Protein AF-A0A4Q3RRZ4-F1 (afdb_monomer_lite)

Radius of gyration: 26.41 Å; chains: 1; bounding box: 55×50×74 Å

Structure (mmCIF, N/CA/C/O backbone):
data_AF-A0A4Q3RRZ4-F1
#
_entry.id   AF-A0A4Q3RRZ4-F1
#
loop_
_atom_site.group_PDB
_atom_site.id
_atom_site.type_symbol
_atom_site.label_atom_id
_atom_site.label_alt_id
_atom_site.label_comp_id
_atom_site.label_asym_id
_atom_site.label_entity_id
_atom_site.label_seq_id
_atom_site.pdbx_PDB_ins_code
_atom_site.Cartn_x
_atom_site.Cartn_y
_atom_site.Cartn_z
_atom_site.occupancy
_atom_site.B_iso_or_equiv
_atom_site.auth_seq_id
_atom_site.auth_comp_id
_atom_site.auth_asym_id
_atom_site.auth_atom_id
_atom_site.pdbx_PDB_model_num
ATOM 1 N N . MET A 1 1 ? 31.836 36.162 -54.521 1.00 38.94 1 MET A N 1
ATOM 2 C CA . MET A 1 1 ? 32.075 36.647 -53.148 1.00 38.94 1 MET A CA 1
ATOM 3 C C . MET A 1 1 ? 30.939 36.085 -52.321 1.00 38.94 1 MET A C 1
ATOM 5 O O . MET A 1 1 ? 29.800 36.486 -52.515 1.00 38.94 1 MET A O 1
ATOM 9 N N . THR A 1 2 ? 31.240 34.997 -51.620 1.00 35.72 2 THR A N 1
ATOM 10 C CA . THR A 1 2 ? 30.301 34.085 -50.964 1.00 35.72 2 THR A CA 1
ATOM 11 C C . THR A 1 2 ? 29.814 34.671 -49.636 1.00 35.72 2 THR A C 1
ATOM 13 O O . THR A 1 2 ? 30.585 35.270 -48.891 1.00 35.72 2 THR A O 1
ATOM 16 N N . ASN A 1 3 ? 28.508 34.553 -49.386 1.00 42.16 3 ASN A N 1
ATOM 17 C CA . ASN A 1 3 ? 27.836 34.941 -48.144 1.00 42.16 3 ASN A CA 1
ATOM 18 C C . ASN A 1 3 ? 27.938 33.769 -47.150 1.00 42.16 3 ASN A C 1
ATOM 20 O O . ASN A 1 3 ? 27.103 32.871 -47.195 1.00 42.16 3 ASN A O 1
ATOM 24 N N . ASP A 1 4 ? 28.944 33.781 -46.270 1.00 47.94 4 ASP A N 1
ATOM 25 C CA . ASP A 1 4 ? 29.317 32.652 -45.392 1.00 47.94 4 ASP A CA 1
ATOM 26 C C . ASP A 1 4 ? 29.157 32.925 -43.879 1.00 47.94 4 ASP A C 1
ATOM 28 O O . ASP A 1 4 ? 29.961 32.460 -43.077 1.00 47.94 4 ASP A O 1
ATOM 32 N N . HIS A 1 5 ? 28.125 33.650 -43.423 1.00 45.75 5 HIS A N 1
ATOM 33 C CA . HIS A 1 5 ? 27.915 33.827 -41.967 1.00 45.75 5 HIS A CA 1
ATOM 34 C C . HIS A 1 5 ? 26.506 33.529 -41.437 1.00 45.75 5 HIS A C 1
ATOM 36 O O . HIS A 1 5 ? 26.253 33.724 -40.255 1.00 45.75 5 HIS A O 1
ATOM 42 N N . HIS A 1 6 ? 25.611 32.958 -42.249 1.00 42.09 6 HIS A N 1
ATOM 43 C CA . HIS A 1 6 ? 24.274 32.531 -41.799 1.00 42.09 6 HIS A CA 1
ATOM 44 C C . HIS A 1 6 ? 24.146 31.001 -41.627 1.00 42.09 6 HIS A C 1
ATOM 46 O O . HIS A 1 6 ? 23.049 30.451 -41.702 1.00 42.09 6 HIS A O 1
ATOM 52 N N . GLN A 1 7 ? 25.272 30.295 -41.438 1.00 43.31 7 GLN A N 1
ATOM 53 C CA . GLN A 1 7 ? 25.324 28.827 -41.318 1.00 43.31 7 GLN A CA 1
ATOM 54 C C . GLN A 1 7 ? 25.692 28.307 -39.918 1.00 43.31 7 GLN A C 1
ATOM 56 O O . GLN A 1 7 ? 25.683 27.094 -39.718 1.00 43.31 7 GLN A O 1
ATOM 61 N N . GLN A 1 8 ? 25.972 29.171 -38.935 1.00 46.22 8 GLN A N 1
ATOM 62 C CA . GLN A 1 8 ? 26.296 28.704 -37.576 1.00 46.22 8 GLN A CA 1
ATOM 63 C C . GLN A 1 8 ? 25.065 28.377 -36.707 1.00 46.22 8 GLN A C 1
ATOM 65 O O . GLN A 1 8 ? 25.205 27.623 -35.751 1.00 46.22 8 GLN A O 1
ATOM 70 N N . ASP A 1 9 ? 23.857 28.810 -37.087 1.00 47.91 9 ASP A N 1
ATOM 71 C CA . ASP A 1 9 ? 22.611 28.533 -36.342 1.00 47.91 9 ASP A CA 1
ATOM 72 C C . ASP A 1 9 ? 21.774 27.367 -36.903 1.00 47.91 9 ASP A C 1
ATOM 74 O O . ASP A 1 9 ? 20.664 27.107 -36.447 1.00 47.91 9 ASP A O 1
ATOM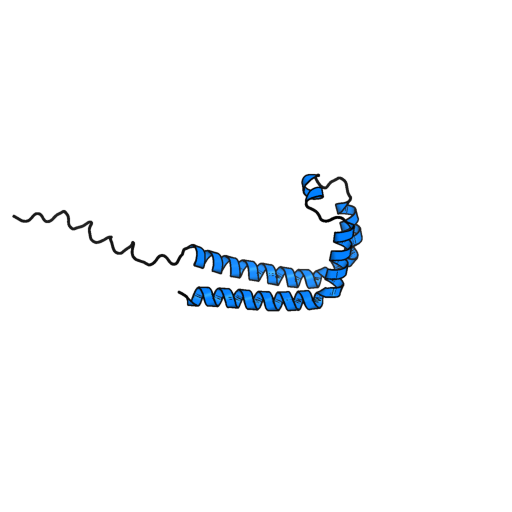 78 N N . ALA A 1 10 ? 22.285 26.629 -37.893 1.00 50.81 10 ALA A N 1
ATOM 79 C CA . ALA A 1 10 ? 21.573 25.488 -38.482 1.00 50.81 10 ALA A CA 1
ATOM 80 C C . ALA A 1 10 ? 21.971 24.126 -37.876 1.00 50.81 10 ALA A C 1
ATOM 82 O O . ALA A 1 10 ? 21.356 23.111 -38.200 1.00 50.81 10 ALA A O 1
ATOM 83 N N . LEU A 1 11 ? 22.982 24.082 -36.995 1.00 51.22 11 LEU A N 1
ATOM 84 C CA . LEU A 1 11 ? 23.466 22.840 -36.371 1.00 51.22 11 LEU A CA 1
ATOM 85 C C . LEU A 1 11 ? 22.895 22.550 -34.973 1.00 51.22 11 LEU A C 1
ATOM 87 O O . LEU A 1 11 ? 23.266 21.544 -34.378 1.00 51.22 11 LEU A O 1
ATOM 91 N N . ASN A 1 12 ? 21.958 23.360 -34.470 1.00 48.62 12 ASN A N 1
ATOM 92 C CA . ASN A 1 12 ? 21.204 23.058 -33.246 1.00 48.62 12 ASN A CA 1
ATOM 93 C C . ASN A 1 12 ? 19.750 22.637 -33.553 1.00 48.62 12 ASN A C 1
ATOM 95 O O . ASN A 1 12 ? 18.794 23.030 -32.894 1.00 48.62 12 ASN A O 1
ATOM 99 N N . ALA A 1 13 ? 19.572 21.851 -34.618 1.00 50.41 13 ALA A N 1
ATOM 100 C CA . ALA A 1 13 ? 18.306 21.189 -34.950 1.00 50.41 13 ALA A CA 1
ATOM 101 C C . ALA A 1 13 ? 18.309 19.694 -34.569 1.00 50.41 13 ALA A C 1
ATOM 103 O O . ALA A 1 13 ? 17.369 18.965 -34.883 1.00 50.41 13 ALA A O 1
ATOM 104 N N . SER A 1 14 ? 19.361 19.224 -33.894 1.00 49.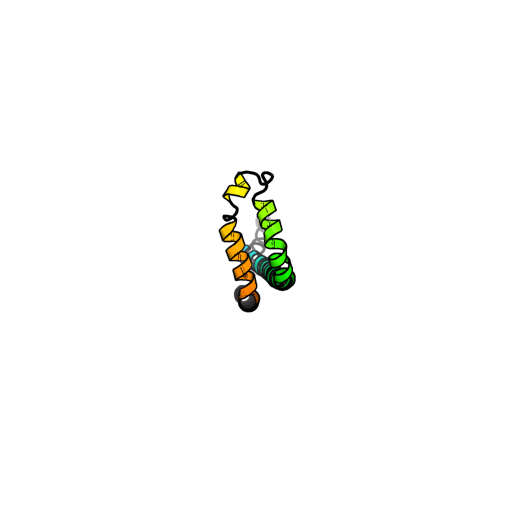12 14 SER A N 1
ATOM 105 C CA . SER A 1 14 ? 19.512 17.842 -33.424 1.00 49.12 14 SER A CA 1
ATOM 106 C C . SER A 1 14 ? 19.232 17.662 -31.926 1.00 49.12 14 SER A C 1
ATOM 108 O O . SER A 1 14 ? 18.929 16.541 -31.525 1.00 49.12 14 SER A O 1
ATOM 110 N N . ASP A 1 15 ? 19.210 18.726 -31.111 1.00 49.31 15 ASP A N 1
ATOM 111 C CA . ASP A 1 15 ? 18.825 18.624 -29.688 1.00 49.31 15 ASP A CA 1
ATOM 112 C C . ASP A 1 15 ? 17.302 18.528 -29.473 1.00 49.31 15 ASP A C 1
ATOM 114 O O . ASP A 1 15 ? 16.843 18.029 -28.445 1.00 49.31 15 ASP A O 1
ATOM 118 N N . PHE A 1 16 ? 16.496 18.903 -30.473 1.00 52.47 16 PHE A N 1
ATOM 119 C CA . PHE A 1 16 ? 15.037 18.716 -30.458 1.00 52.47 16 PHE A CA 1
ATOM 120 C C . PHE A 1 16 ? 14.585 17.328 -30.940 1.00 52.47 16 PHE A C 1
ATOM 122 O O . PHE A 1 16 ? 13.396 17.021 -30.891 1.00 52.47 16 PHE A O 1
ATOM 129 N N . ASN A 1 17 ? 15.516 16.479 -31.389 1.00 47.28 17 ASN A N 1
ATOM 130 C CA . ASN A 1 17 ? 15.232 15.138 -31.909 1.00 47.28 17 ASN A CA 1
ATOM 131 C C . ASN A 1 17 ? 15.863 14.034 -31.050 1.00 47.28 17 ASN A C 1
ATOM 133 O O . ASN A 1 17 ? 16.263 12.978 -31.532 1.00 47.28 17 ASN A O 1
ATOM 137 N N . LYS A 1 18 ? 15.931 14.251 -29.736 1.00 50.09 18 LYS A N 1
ATOM 138 C CA . LYS A 1 18 ? 15.816 13.115 -28.828 1.00 50.09 18 LYS A CA 1
ATOM 139 C C . LYS A 1 18 ? 14.318 12.856 -28.720 1.00 50.09 18 LYS A C 1
ATOM 141 O O . LYS A 1 18 ? 13.629 13.783 -28.295 1.00 50.09 18 LYS A O 1
ATOM 146 N N . PRO A 1 19 ? 13.779 11.679 -29.091 1.00 53.12 19 PRO A N 1
ATOM 147 C CA . PRO A 1 19 ? 12.391 11.376 -28.787 1.00 53.12 19 PRO A CA 1
ATOM 148 C C . PRO A 1 19 ? 12.254 11.536 -27.276 1.00 53.12 19 PRO A C 1
ATOM 150 O O . PRO A 1 19 ? 12.794 10.744 -26.497 1.00 53.12 19 PRO A O 1
ATOM 153 N N . ALA A 1 20 ? 11.643 12.646 -26.860 1.00 55.34 20 ALA A N 1
ATOM 154 C CA . ALA A 1 20 ? 11.288 12.874 -25.485 1.00 55.34 20 ALA A CA 1
ATOM 155 C C . ALA A 1 20 ? 10.298 11.758 -25.200 1.00 55.34 20 ALA A C 1
ATOM 157 O O . ALA A 1 20 ? 9.146 11.816 -25.629 1.00 55.34 20 ALA A O 1
ATOM 158 N N . LEU A 1 21 ? 10.804 10.683 -24.586 1.00 54.22 21 LEU A N 1
ATOM 159 C CA . LEU A 1 21 ? 9.996 9.616 -24.021 1.00 54.22 21 LEU A CA 1
ATOM 160 C C . LEU A 1 21 ? 8.767 10.293 -23.429 1.00 54.22 21 LEU A C 1
ATOM 162 O O . LEU A 1 21 ? 8.982 11.241 -22.666 1.00 54.22 21 LEU A O 1
ATOM 166 N N . PRO A 1 22 ? 7.536 9.887 -23.789 1.00 62.78 22 PRO A N 1
ATOM 167 C CA . PRO A 1 22 ? 6.335 10.578 -23.348 1.00 62.78 22 PRO A CA 1
ATOM 168 C C . PRO A 1 22 ? 6.471 10.827 -21.849 1.00 62.78 22 PRO A C 1
ATOM 170 O O . PRO A 1 22 ? 6.532 9.873 -21.075 1.00 62.78 22 PRO A O 1
ATOM 173 N N . THR A 1 23 ? 6.647 12.091 -21.443 1.00 63.78 23 THR A N 1
ATOM 174 C CA . THR A 1 23 ? 7.084 12.456 -20.082 1.00 63.78 23 THR A CA 1
ATOM 175 C C . THR A 1 23 ? 6.163 11.832 -19.029 1.00 63.78 23 THR A C 1
ATOM 177 O O . THR A 1 23 ? 6.611 11.420 -17.959 1.00 63.78 23 THR A O 1
ATOM 180 N N . GLY A 1 24 ? 4.889 11.634 -19.388 1.00 66.56 24 GLY A N 1
ATOM 181 C CA . GLY A 1 24 ? 3.899 10.916 -18.591 1.00 66.56 24 GLY A CA 1
ATOM 182 C C . GLY A 1 24 ? 4.208 9.436 -18.333 1.00 66.56 24 GLY A C 1
ATOM 183 O O . GLY A 1 24 ? 3.898 8.956 -17.253 1.00 66.56 24 GLY A O 1
ATOM 184 N N . LEU A 1 25 ? 4.856 8.707 -19.243 1.00 70.25 25 LEU A N 1
ATOM 185 C CA . LEU A 1 25 ? 5.137 7.274 -19.075 1.00 70.25 25 LEU A CA 1
ATOM 186 C C . LEU A 1 25 ? 6.225 7.022 -18.015 1.00 70.25 25 LEU A C 1
ATOM 188 O O . LEU A 1 25 ? 6.114 6.089 -17.218 1.00 70.25 25 LEU A O 1
ATOM 192 N N . ASN A 1 26 ? 7.243 7.890 -17.939 1.00 73.31 26 ASN A N 1
ATOM 193 C CA . ASN A 1 26 ? 8.244 7.845 -16.863 1.00 73.31 26 ASN A CA 1
ATOM 194 C C . ASN A 1 26 ? 7.624 8.228 -15.511 1.00 73.31 26 ASN A C 1
ATOM 196 O O . ASN A 1 26 ? 7.863 7.546 -14.515 1.00 73.31 26 ASN A O 1
ATOM 200 N N . VAL A 1 27 ? 6.795 9.274 -15.479 1.00 83.19 27 VAL A N 1
ATOM 201 C CA . VAL A 1 27 ? 6.106 9.719 -14.257 1.00 83.19 27 VAL A CA 1
ATOM 202 C C . VAL A 1 27 ? 5.137 8.647 -13.753 1.00 83.19 27 VAL A C 1
ATOM 204 O O . VAL A 1 27 ? 5.172 8.303 -12.574 1.00 83.19 27 VAL A O 1
ATOM 207 N N . LEU A 1 28 ? 4.345 8.040 -14.642 1.00 80.81 28 LEU A N 1
ATOM 208 C CA . LEU A 1 28 ? 3.407 6.969 -14.305 1.00 80.81 28 LEU A CA 1
ATOM 209 C C . LEU A 1 28 ? 4.128 5.725 -13.778 1.00 80.81 28 LEU A C 1
ATOM 211 O O . LEU A 1 28 ? 3.667 5.109 -12.820 1.00 80.81 28 LEU A O 1
ATOM 215 N N . THR A 1 29 ? 5.287 5.385 -14.346 1.00 80.50 29 THR A N 1
ATOM 216 C CA . THR A 1 29 ? 6.105 4.264 -13.858 1.00 80.50 29 THR A CA 1
ATOM 217 C C . THR A 1 29 ? 6.614 4.535 -12.440 1.00 80.50 29 THR A C 1
ATOM 219 O O . THR A 1 29 ? 6.503 3.669 -11.575 1.00 80.50 29 THR A O 1
ATOM 222 N N . ILE A 1 30 ? 7.122 5.742 -12.169 1.00 84.25 30 ILE A N 1
ATOM 223 C CA . ILE A 1 30 ? 7.598 6.137 -10.832 1.00 84.25 30 ILE A CA 1
ATOM 224 C C . ILE A 1 30 ? 6.441 6.137 -9.822 1.00 84.25 30 ILE A C 1
ATOM 226 O O . ILE A 1 30 ? 6.565 5.544 -8.752 1.00 84.25 30 ILE A O 1
ATOM 230 N N . LEU A 1 31 ? 5.296 6.724 -10.179 1.00 87.19 31 LEU A N 1
ATOM 231 C CA . LEU A 1 31 ? 4.076 6.700 -9.363 1.00 87.19 31 LEU A CA 1
ATOM 232 C C . LEU A 1 31 ? 3.594 5.273 -9.100 1.00 87.19 31 LEU A C 1
ATOM 234 O O . LEU A 1 31 ? 3.154 4.981 -7.994 1.00 87.19 31 LEU A O 1
ATOM 238 N N . THR A 1 32 ? 3.726 4.368 -10.072 1.00 86.25 32 THR A N 1
ATOM 239 C CA . THR A 1 32 ? 3.361 2.956 -9.898 1.00 86.25 32 THR A CA 1
ATOM 240 C C . THR A 1 32 ? 4.285 2.263 -8.901 1.00 86.25 32 THR A C 1
ATOM 242 O O . THR A 1 32 ? 3.803 1.514 -8.055 1.00 86.25 32 THR A O 1
ATOM 245 N N . PHE A 1 33 ? 5.594 2.533 -8.933 1.00 84.50 33 PHE A N 1
ATOM 246 C CA . PHE A 1 33 ? 6.528 2.004 -7.932 1.00 84.50 33 PHE A CA 1
ATOM 247 C C . PHE A 1 33 ? 6.228 2.533 -6.527 1.00 84.50 33 PHE A C 1
ATOM 249 O O . PHE A 1 33 ? 6.167 1.748 -5.582 1.00 84.50 33 PHE A O 1
ATOM 256 N N . ILE A 1 34 ? 5.996 3.842 -6.388 1.00 89.94 34 ILE A N 1
ATOM 257 C CA . ILE A 1 34 ? 5.665 4.462 -5.097 1.00 89.94 34 ILE A CA 1
ATOM 258 C C . ILE A 1 34 ? 4.320 3.933 -4.583 1.00 89.94 34 ILE A C 1
ATOM 260 O O . ILE A 1 34 ? 4.229 3.504 -3.436 1.00 89.94 34 ILE A O 1
ATOM 264 N N . GLY A 1 35 ? 3.298 3.892 -5.440 1.00 86.94 35 GLY A N 1
ATOM 265 C CA . GLY A 1 35 ? 1.975 3.364 -5.115 1.00 86.94 35 GLY A CA 1
ATOM 266 C C . GLY A 1 35 ? 2.019 1.893 -4.708 1.00 86.94 35 GLY A C 1
ATOM 267 O O . GLY A 1 35 ? 1.423 1.526 -3.702 1.00 86.94 35 GLY A O 1
ATOM 268 N N . SER A 1 36 ? 2.803 1.068 -5.410 1.00 87.38 36 SER A N 1
ATOM 269 C CA . SER A 1 36 ? 3.019 -0.340 -5.044 1.00 87.38 36 SER A CA 1
ATOM 270 C C . SER A 1 36 ? 3.726 -0.477 -3.691 1.00 87.38 36 SER A C 1
ATOM 272 O O . SER A 1 36 ? 3.368 -1.346 -2.902 1.00 87.38 36 SER A O 1
ATOM 274 N N . GLY A 1 37 ? 4.691 0.397 -3.386 1.00 87.06 37 GLY A N 1
ATOM 275 C CA . GLY A 1 37 ? 5.364 0.431 -2.084 1.00 87.06 37 GLY A CA 1
ATOM 276 C C . GLY A 1 37 ? 4.427 0.824 -0.939 1.00 87.06 37 GLY A C 1
ATOM 277 O O . GLY A 1 37 ? 4.403 0.157 0.095 1.00 87.06 37 GLY A O 1
ATOM 278 N N . ILE A 1 38 ? 3.607 1.861 -1.139 1.00 90.00 38 ILE A N 1
ATOM 279 C CA . ILE A 1 38 ? 2.589 2.288 -0.167 1.00 90.00 38 ILE A CA 1
ATOM 280 C C . ILE A 1 38 ? 1.536 1.196 0.019 1.00 90.00 38 ILE A C 1
ATOM 282 O O . ILE A 1 38 ? 1.166 0.905 1.150 1.00 90.00 38 ILE A O 1
ATOM 286 N N . GLN A 1 39 ? 1.079 0.561 -1.060 1.00 86.62 39 GLN A N 1
ATOM 287 C CA . GLN A 1 39 ? 0.103 -0.521 -0.998 1.00 86.62 39 GLN A CA 1
ATOM 288 C C . GLN A 1 39 ? 0.648 -1.726 -0.230 1.00 86.62 39 GLN A C 1
ATOM 290 O O . GLN A 1 39 ? -0.036 -2.247 0.648 1.00 86.62 39 GLN A O 1
ATOM 295 N N . LEU A 1 40 ? 1.889 -2.137 -0.501 1.00 86.00 40 LEU A N 1
ATOM 296 C CA . LEU A 1 40 ? 2.538 -3.231 0.220 1.00 86.00 40 LEU A CA 1
ATOM 297 C C . LEU A 1 40 ? 2.643 -2.918 1.720 1.00 86.00 40 LEU A C 1
ATOM 299 O O . LEU A 1 40 ? 2.288 -3.753 2.552 1.00 86.00 40 LEU A O 1
ATOM 303 N N . LEU A 1 41 ? 3.075 -1.700 2.067 1.00 87.19 41 LEU A N 1
ATOM 304 C CA . LEU A 1 41 ? 3.121 -1.247 3.457 1.00 87.19 41 LEU A CA 1
ATOM 305 C C . LEU A 1 41 ? 1.723 -1.206 4.078 1.00 87.19 41 LEU A C 1
ATOM 307 O O . LEU A 1 41 ? 1.545 -1.701 5.184 1.00 87.19 41 LEU A O 1
ATOM 311 N N . GLY A 1 42 ? 0.724 -0.675 3.377 1.00 84.12 42 GLY A N 1
ATOM 312 C CA . GLY A 1 42 ? -0.655 -0.586 3.855 1.00 84.12 42 GLY A CA 1
ATOM 313 C C . GLY A 1 42 ? -1.273 -1.955 4.131 1.00 84.12 42 GLY A C 1
ATOM 314 O O . GLY A 1 42 ? -1.917 -2.142 5.158 1.00 84.12 42 GLY A O 1
ATOM 315 N N . VAL A 1 43 ? -1.017 -2.938 3.270 1.00 83.25 43 VAL A N 1
ATOM 316 C CA . VAL A 1 43 ? -1.468 -4.325 3.447 1.00 83.25 43 VAL A CA 1
ATOM 317 C C . VAL A 1 43 ? -0.754 -4.988 4.635 1.00 83.25 43 VAL A C 1
ATOM 319 O O . VAL A 1 43 ? -1.396 -5.660 5.443 1.00 83.25 43 VAL A O 1
ATOM 322 N N . LEU A 1 44 ? 0.551 -4.747 4.803 1.00 83.06 44 LEU A N 1
ATOM 323 C CA . LEU A 1 44 ? 1.342 -5.295 5.908 1.00 83.06 44 LEU A CA 1
ATOM 324 C C . LEU A 1 44 ? 0.961 -4.676 7.264 1.00 83.06 44 LEU A C 1
ATOM 326 O O . LEU A 1 44 ? 0.688 -5.397 8.225 1.00 83.06 44 LEU A O 1
ATOM 330 N N . PHE A 1 45 ? 0.882 -3.345 7.336 1.00 81.81 45 PHE A N 1
ATOM 331 C CA . PHE A 1 45 ? 0.413 -2.624 8.519 1.00 81.81 45 PHE A CA 1
ATOM 332 C C . PHE A 1 45 ? -1.046 -2.946 8.824 1.00 81.81 45 PHE A C 1
ATOM 334 O O . PHE A 1 45 ? -1.386 -3.129 9.989 1.00 81.81 45 PHE A O 1
ATOM 341 N N . GLY A 1 46 ? -1.894 -3.058 7.802 1.00 77.69 46 GLY A N 1
ATOM 342 C CA . GLY A 1 46 ? -3.291 -3.452 7.940 1.00 77.69 46 GLY A CA 1
ATOM 343 C C . GLY A 1 46 ? -3.429 -4.838 8.558 1.00 77.69 46 GLY A C 1
ATOM 344 O O . GLY A 1 46 ? -4.209 -5.009 9.484 1.00 77.69 4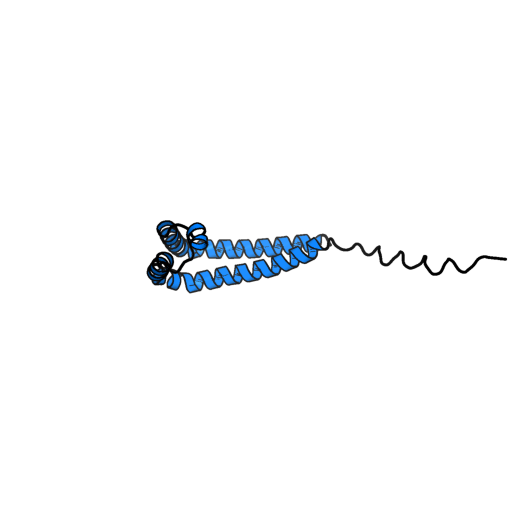6 GLY A O 1
ATOM 345 N N . PHE A 1 47 ? -2.619 -5.812 8.144 1.00 78.06 47 PHE A N 1
ATOM 346 C CA . PHE A 1 47 ? -2.653 -7.153 8.726 1.00 78.06 47 PHE A CA 1
ATOM 347 C C . PHE A 1 47 ? -2.168 -7.209 10.178 1.00 78.06 47 PHE A C 1
ATOM 349 O O . PHE A 1 47 ? -2.782 -7.891 11.002 1.00 78.06 47 PHE A O 1
ATOM 356 N N . LEU A 1 48 ? -1.100 -6.476 10.510 1.00 81.19 48 LEU A N 1
ATOM 357 C CA . LEU A 1 48 ? -0.573 -6.409 11.877 1.00 81.19 48 LEU A CA 1
ATOM 358 C C . LEU A 1 48 ? -1.510 -5.634 12.818 1.00 81.19 48 LEU A C 1
ATOM 360 O O . LEU A 1 48 ? -1.761 -6.076 13.938 1.00 81.19 48 LEU A O 1
ATOM 364 N N . ASN A 1 49 ? -2.078 -4.517 12.356 1.00 79.94 49 ASN A N 1
ATOM 365 C CA . ASN A 1 49 ? -2.995 -3.686 13.138 1.00 79.94 49 ASN A CA 1
ATOM 366 C C . ASN A 1 49 ? -4.456 -4.150 13.081 1.00 79.94 49 ASN A C 1
ATOM 368 O O . ASN A 1 49 ? -5.252 -3.644 13.863 1.00 79.94 49 ASN A O 1
ATOM 372 N N . ALA A 1 50 ? -4.833 -5.117 12.236 1.00 72.12 50 ALA A N 1
ATOM 373 C CA . ALA A 1 50 ? -6.223 -5.574 12.104 1.00 72.12 50 ALA A CA 1
ATOM 374 C C . ALA A 1 50 ? -6.837 -6.001 13.446 1.00 72.12 50 ALA A C 1
ATOM 376 O O . ALA A 1 50 ? -7.992 -5.693 13.721 1.00 72.12 50 ALA A O 1
ATOM 377 N N . ARG A 1 51 ? -6.059 -6.675 14.306 1.00 71.94 51 ARG A N 1
ATOM 378 C CA . ARG A 1 51 ? -6.512 -7.067 15.653 1.00 71.94 51 ARG A CA 1
ATOM 379 C C . ARG A 1 51 ? -6.761 -5.857 16.547 1.00 71.94 51 ARG A C 1
ATOM 381 O O . ARG A 1 51 ? -7.820 -5.755 17.153 1.00 71.94 51 ARG A O 1
ATOM 388 N N . LYS A 1 52 ? -5.802 -4.932 16.582 1.00 77.38 52 LYS A N 1
ATOM 389 C CA . LYS A 1 52 ? -5.895 -3.706 17.377 1.00 77.38 52 LYS A CA 1
ATOM 390 C C . LYS A 1 52 ? -7.047 -2.818 16.901 1.00 77.38 52 LYS A C 1
ATOM 392 O O . LYS A 1 52 ? -7.801 -2.306 17.712 1.00 77.38 52 LYS A O 1
ATOM 397 N N . SER A 1 53 ? -7.235 -2.705 15.588 1.00 68.56 53 SER A N 1
ATOM 398 C CA . SER A 1 53 ? -8.326 -1.942 14.980 1.00 68.56 53 SER A CA 1
ATOM 399 C C . SER A 1 53 ? -9.703 -2.550 15.252 1.00 68.56 53 SER A C 1
ATOM 401 O O . SER A 1 53 ? -10.680 -1.810 15.287 1.00 68.56 53 SER A O 1
ATOM 403 N N . TYR A 1 54 ? -9.793 -3.872 15.428 1.00 71.81 54 TYR A N 1
ATOM 404 C CA . TYR A 1 54 ? -11.033 -4.539 15.824 1.00 71.81 54 TYR A CA 1
ATOM 405 C C . TYR A 1 54 ? -11.360 -4.302 17.306 1.00 71.81 54 TYR A C 1
ATOM 407 O O . TYR A 1 54 ? -12.508 -4.037 17.634 1.00 71.81 54 TYR A O 1
ATOM 415 N N . GLU A 1 55 ? -10.364 -4.337 18.196 1.00 77.62 55 GLU A N 1
ATOM 416 C CA . GLU A 1 55 ? -10.548 -4.035 19.628 1.00 77.62 55 GLU A CA 1
ATOM 417 C C . GLU A 1 55 ? -10.815 -2.542 19.887 1.00 77.62 55 GLU A C 1
ATOM 419 O O . GLU A 1 55 ? -11.598 -2.186 20.763 1.00 77.62 55 GLU A O 1
ATOM 424 N N . GLU A 1 56 ? -10.214 -1.650 19.101 1.00 78.25 56 GLU A N 1
ATOM 425 C CA . GLU A 1 56 ? -10.423 -0.202 19.199 1.00 78.25 56 GLU A CA 1
ATOM 426 C C . GLU A 1 56 ? -11.632 0.288 18.378 1.00 78.25 56 GLU A C 1
ATOM 428 O O . GLU A 1 56 ? -11.882 1.496 18.334 1.00 78.25 56 GLU A O 1
ATOM 433 N N . LYS A 1 57 ? -12.412 -0.615 17.758 1.00 74.31 57 LYS A N 1
ATOM 434 C CA . LYS A 1 57 ? -13.552 -0.248 16.898 1.00 74.31 57 LYS A CA 1
ATOM 435 C C . LYS A 1 57 ? -14.595 0.586 17.645 1.00 74.31 57 LYS A C 1
ATOM 437 O O . LYS A 1 57 ? -15.061 1.588 17.113 1.00 74.31 57 LYS A O 1
ATOM 442 N N . ASP A 1 58 ? -14.887 0.234 18.898 1.00 74.81 58 ASP A N 1
ATOM 443 C CA . ASP A 1 58 ? -15.901 0.910 19.717 1.00 74.81 58 ASP A CA 1
ATOM 444 C C . ASP A 1 58 ? -15.437 2.318 20.108 1.00 74.81 58 ASP A C 1
ATOM 446 O O . ASP A 1 58 ? -16.213 3.274 20.128 1.00 74.81 58 ASP A O 1
ATOM 450 N N . LYS A 1 59 ? -14.129 2.474 20.341 1.00 77.19 59 LYS A N 1
ATOM 451 C CA . LYS A 1 59 ? -13.502 3.768 20.619 1.00 77.19 59 LYS A CA 1
ATOM 452 C C . LYS A 1 59 ? -13.463 4.651 19.370 1.00 77.19 59 LYS A C 1
ATOM 454 O O . LYS A 1 59 ? -13.717 5.849 19.469 1.00 77.19 59 LYS A O 1
ATOM 459 N N . ALA A 1 60 ? -13.188 4.070 18.203 1.00 74.00 60 ALA A N 1
ATOM 460 C CA . ALA A 1 60 ? -13.234 4.769 16.922 1.00 74.00 60 ALA A CA 1
ATOM 461 C C . ALA A 1 60 ? -14.667 5.205 16.567 1.00 74.00 60 ALA A C 1
ATOM 463 O O . ALA A 1 60 ? -14.879 6.347 16.168 1.00 74.00 60 ALA A O 1
ATOM 464 N N . LEU A 1 61 ? -15.663 4.346 16.804 1.00 73.38 61 LEU A N 1
ATOM 465 C CA . LEU A 1 61 ? -17.085 4.667 16.650 1.00 73.38 61 LEU A CA 1
ATOM 466 C C . LEU A 1 61 ? -17.528 5.784 17.594 1.00 73.38 61 LEU A C 1
ATOM 468 O O . LEU A 1 61 ? -18.253 6.688 17.177 1.00 73.38 61 LEU A O 1
ATOM 472 N N . ALA A 1 62 ? -17.074 5.760 18.848 1.00 74.31 62 ALA A N 1
ATOM 473 C CA . ALA A 1 62 ? -17.339 6.835 19.796 1.00 74.31 62 ALA A CA 1
ATOM 474 C C . ALA A 1 62 ? -16.743 8.167 19.308 1.00 74.31 62 ALA A C 1
ATOM 476 O O . ALA A 1 62 ? -17.435 9.178 19.322 1.00 74.31 62 ALA A O 1
ATOM 477 N N . GLN A 1 63 ? -15.509 8.163 18.790 1.00 71.69 63 GLN A N 1
ATOM 478 C CA . GLN A 1 63 ? -14.860 9.357 18.234 1.00 71.69 63 GLN A CA 1
ATOM 479 C C . GLN A 1 63 ? -15.514 9.868 16.942 1.00 71.69 63 GLN A C 1
ATOM 481 O O . GLN A 1 63 ? -15.599 11.077 16.748 1.00 71.69 63 GLN A O 1
ATOM 486 N N . MET A 1 64 ? -16.015 8.984 16.074 1.00 67.75 64 MET A N 1
ATOM 487 C CA . MET A 1 64 ? -16.761 9.377 14.868 1.00 67.75 64 MET A CA 1
ATOM 488 C C . MET A 1 64 ? -18.129 9.988 15.197 1.00 67.75 64 MET A C 1
ATOM 490 O O . MET A 1 64 ? -18.631 1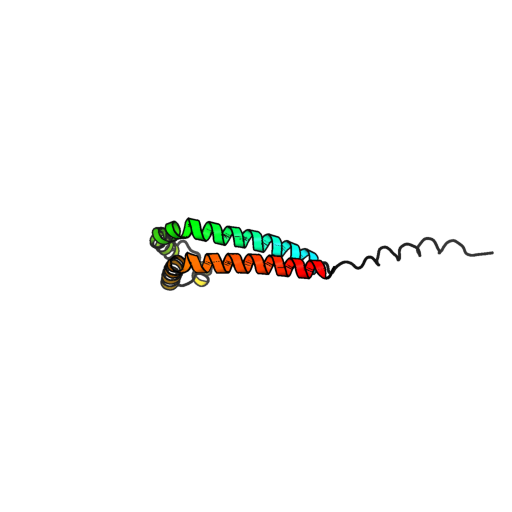0.832 14.454 1.00 67.75 64 MET A O 1
ATOM 494 N N . ASN A 1 65 ? -18.738 9.565 16.307 1.00 67.44 65 ASN A N 1
ATOM 495 C CA . ASN A 1 65 ? -19.988 10.133 16.805 1.00 6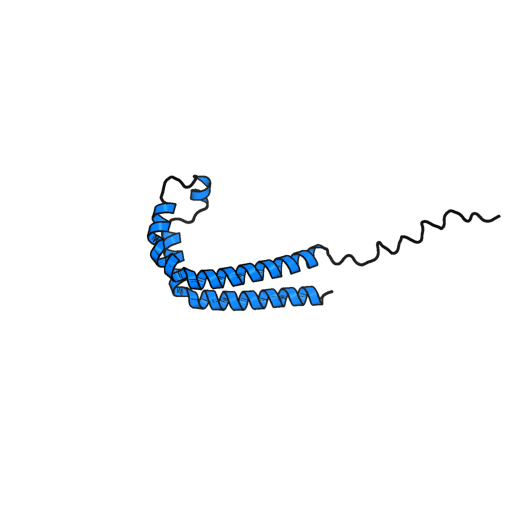7.44 65 ASN A CA 1
ATOM 496 C C . ASN A 1 65 ? -19.780 11.394 17.657 1.00 67.44 65 ASN A C 1
ATOM 498 O O . ASN A 1 65 ? -20.731 12.160 17.834 1.00 67.44 65 ASN A O 1
ATOM 502 N N . SER A 1 66 ? -18.560 11.649 18.142 1.00 64.38 66 SER A N 1
ATOM 503 C CA . SER A 1 66 ? -18.215 12.883 18.845 1.00 64.38 66 SER A CA 1
ATOM 504 C C . SER A 1 66 ? -18.397 14.106 17.943 1.00 64.38 66 SER A C 1
ATOM 506 O O . SER A 1 66 ? -18.046 14.115 16.764 1.00 64.38 66 SER A O 1
ATOM 508 N N . ALA A 1 67 ? -18.935 15.179 18.522 1.00 59.50 67 ALA A N 1
ATOM 509 C CA . ALA A 1 67 ? -19.263 16.427 17.830 1.00 59.50 67 ALA A CA 1
ATOM 510 C C . ALA A 1 67 ? -18.044 17.214 1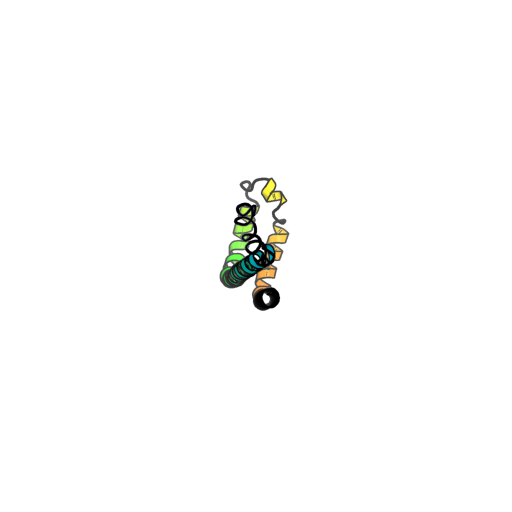7.292 1.00 59.50 67 ALA A C 1
ATOM 512 O O . ALA A 1 67 ? -18.224 18.262 16.680 1.00 59.50 67 ALA A O 1
ATOM 513 N N . GLU A 1 68 ? -16.817 16.727 17.504 1.00 65.12 68 GLU A N 1
ATOM 514 C CA . GLU A 1 68 ? -15.568 17.351 17.038 1.00 65.12 68 GLU A CA 1
ATOM 515 C C . GLU A 1 68 ? -15.280 17.132 15.547 1.00 65.12 68 GLU A C 1
ATOM 517 O O . GLU A 1 68 ? -14.399 17.785 14.990 1.00 65.12 68 GLU A O 1
ATOM 522 N N . VAL A 1 69 ? -16.016 16.246 14.870 1.00 65.12 69 VAL A N 1
ATOM 523 C CA . VAL A 1 69 ? -15.821 16.009 13.438 1.00 65.12 69 VAL A CA 1
ATOM 524 C C . VAL A 1 69 ? -16.574 17.086 12.636 1.00 65.12 69 VAL A C 1
ATOM 526 O O . VAL A 1 69 ? -17.809 17.120 12.686 1.00 65.12 69 VAL A O 1
ATOM 529 N N . PRO A 1 70 ? -15.886 17.971 11.881 1.00 68.12 70 PRO A N 1
ATOM 530 C CA . PRO A 1 70 ? -16.544 19.042 11.136 1.00 68.12 70 PRO A CA 1
ATOM 531 C C . PRO A 1 70 ? -17.564 18.464 10.146 1.00 68.12 70 PRO A C 1
ATOM 533 O O . PRO A 1 70 ? -17.321 17.430 9.525 1.00 68.12 70 PRO A O 1
ATOM 536 N N . GLY A 1 71 ? -18.712 19.130 9.975 1.00 67.44 71 GLY A N 1
ATOM 537 C CA . GLY A 1 71 ? -19.864 18.593 9.228 1.00 67.44 71 GLY A CA 1
ATOM 538 C C . GLY A 1 71 ? -19.556 18.133 7.795 1.00 67.44 71 GLY A C 1
ATOM 539 O O . GLY A 1 71 ? -20.158 17.175 7.316 1.00 67.44 71 GLY A O 1
ATOM 540 N N . PHE A 1 72 ? -18.558 18.738 7.143 1.00 72.75 72 PHE A N 1
ATOM 541 C CA . PHE A 1 72 ? -18.042 18.278 5.850 1.00 72.75 72 PHE A CA 1
ATOM 542 C C . PHE A 1 72 ? -17.429 16.868 5.926 1.00 72.75 72 PHE A C 1
ATOM 544 O O . PHE A 1 72 ? -17.733 16.010 5.102 1.00 72.75 72 PHE A O 1
ATOM 551 N N . PHE A 1 73 ? -16.623 16.599 6.953 1.00 69.38 73 PHE A N 1
ATOM 552 C CA . PHE A 1 73 ? -16.030 15.283 7.193 1.00 69.38 73 PHE A CA 1
ATOM 553 C C . PHE A 1 73 ? -17.089 14.250 7.582 1.00 69.38 73 PHE A C 1
ATOM 555 O O . PHE A 1 73 ? -17.028 13.112 7.129 1.00 69.38 73 PHE A O 1
ATOM 562 N N . LYS A 1 74 ? -18.098 14.655 8.362 1.00 67.25 74 LYS A N 1
ATOM 563 C CA . LYS A 1 74 ? -19.222 13.785 8.736 1.00 67.25 74 LYS A CA 1
ATOM 564 C C . LYS A 1 74 ? -20.058 13.356 7.527 1.00 67.25 74 LYS A C 1
ATOM 566 O O . LYS A 1 74 ? -20.558 12.241 7.507 1.00 67.25 74 LYS A O 1
ATOM 571 N N . SER A 1 75 ? -20.163 14.212 6.509 1.00 70.88 75 SER A N 1
ATOM 572 C CA . SER A 1 75 ? -20.858 13.892 5.258 1.00 70.88 75 SER A CA 1
ATOM 573 C C . SER A 1 75 ? -20.027 13.038 4.287 1.00 70.88 75 SER A C 1
ATOM 575 O O . SER A 1 75 ? -20.593 12.475 3.353 1.00 70.88 75 SER A O 1
ATOM 577 N N . MET A 1 76 ? -18.706 12.953 4.484 1.00 70.94 76 MET A N 1
ATOM 578 C CA . MET A 1 76 ? -17.787 12.128 3.686 1.00 70.94 76 MET A CA 1
ATOM 579 C C . MET A 1 76 ? -17.433 10.800 4.379 1.00 70.94 76 MET A C 1
ATOM 581 O O . MET A 1 76 ? -17.022 9.848 3.716 1.00 70.94 76 MET A O 1
ATOM 585 N N . MET A 1 77 ? -17.601 10.715 5.703 1.00 67.62 77 MET A N 1
ATOM 586 C CA . MET A 1 77 ? -17.446 9.477 6.460 1.00 67.62 77 MET A CA 1
ATOM 587 C C . MET A 1 77 ? -18.643 8.539 6.242 1.00 67.62 77 MET A C 1
ATOM 589 O O . MET A 1 77 ? -19.791 8.985 6.253 1.00 67.62 77 MET A O 1
ATOM 593 N N . PRO A 1 78 ? -18.402 7.226 6.085 1.00 64.19 78 PRO A N 1
ATOM 594 C CA . PRO A 1 78 ? -19.476 6.247 6.054 1.00 64.19 78 PRO A CA 1
ATOM 595 C C . PRO A 1 78 ? -20.222 6.231 7.394 1.00 64.19 78 PRO A C 1
ATOM 597 O O . PRO A 1 78 ? -19.618 6.437 8.448 1.00 64.19 78 PRO A O 1
ATOM 600 N N . ASN A 1 79 ? -21.532 5.956 7.342 1.00 73.94 79 ASN A N 1
ATOM 601 C CA . ASN A 1 79 ? -22.362 5.776 8.536 1.00 73.94 79 ASN A CA 1
ATOM 602 C C . ASN A 1 79 ? -21.661 4.854 9.553 1.00 73.94 79 ASN A C 1
ATOM 604 O O . ASN A 1 79 ? -21.059 3.859 9.137 1.00 73.94 79 ASN A O 1
ATOM 608 N N . PRO A 1 80 ? -21.764 5.131 10.864 1.00 69.69 80 PRO A N 1
ATOM 609 C CA . PRO A 1 80 ? -21.067 4.367 11.899 1.00 69.69 80 PRO A CA 1
ATOM 610 C C . PRO A 1 80 ? -21.368 2.859 11.829 1.00 69.69 80 PRO A C 1
ATOM 612 O O . PRO A 1 80 ? -20.457 2.047 11.939 1.00 69.69 80 PRO A O 1
ATOM 615 N N . GLU A 1 81 ? -22.602 2.465 11.511 1.00 72.88 81 GLU A N 1
ATOM 616 C CA . GLU A 1 81 ? -22.965 1.050 11.321 1.00 72.88 81 GLU A CA 1
ATOM 617 C C . GLU A 1 81 ? -22.236 0.395 10.132 1.00 72.88 81 GLU A C 1
ATOM 619 O O . GLU A 1 81 ? -21.767 -0.741 10.216 1.00 72.88 81 GLU A O 1
ATOM 624 N N . ASN A 1 82 ? -22.067 1.134 9.030 1.00 74.50 82 ASN A N 1
ATOM 625 C CA . ASN A 1 82 ? -21.320 0.661 7.863 1.00 74.50 82 ASN A CA 1
ATOM 626 C C . ASN A 1 82 ? -19.823 0.548 8.166 1.00 74.50 82 ASN A C 1
ATOM 628 O O . ASN A 1 82 ? -19.159 -0.353 7.654 1.00 74.50 82 ASN A O 1
ATOM 632 N N . PHE A 1 83 ? -19.290 1.445 9.000 1.00 75.12 83 PHE A N 1
ATOM 633 C CA . PHE A 1 83 ? -17.911 1.372 9.470 1.00 75.12 83 PHE A CA 1
ATOM 634 C C . PHE A 1 83 ? -17.691 0.139 10.356 1.00 75.12 83 PHE A C 1
ATOM 636 O O . PHE A 1 83 ? -16.737 -0.605 10.135 1.00 75.12 83 PHE A O 1
ATOM 643 N N . GLU A 1 84 ? -18.597 -0.144 11.294 1.00 73.88 84 GLU A N 1
ATOM 644 C CA . GLU A 1 84 ? -18.495 -1.325 12.156 1.00 73.88 84 GLU A CA 1
ATOM 645 C C . GLU A 1 84 ? -18.543 -2.633 11.354 1.00 73.88 84 GLU A C 1
ATOM 647 O O . GLU A 1 84 ? -17.699 -3.523 11.533 1.00 73.88 84 GLU A O 1
ATOM 652 N N . ALA A 1 85 ? -19.497 -2.736 10.423 1.00 77.94 85 ALA A N 1
ATOM 653 C CA . ALA A 1 85 ? -19.604 -3.878 9.526 1.00 77.94 85 ALA A CA 1
ATOM 654 C C . ALA A 1 85 ? -18.342 -4.025 8.663 1.00 77.94 85 ALA A C 1
ATOM 656 O O . ALA A 1 85 ? -17.817 -5.129 8.520 1.00 77.94 85 ALA A O 1
ATOM 657 N N . MET A 1 86 ? -17.802 -2.921 8.139 1.00 76.62 86 MET A N 1
ATOM 658 C CA . MET A 1 86 ? -16.578 -2.920 7.338 1.00 76.62 86 MET A CA 1
ATOM 659 C C . MET A 1 86 ? -15.360 -3.386 8.141 1.00 76.62 86 MET A C 1
ATOM 661 O O . MET A 1 86 ? -14.605 -4.223 7.647 1.00 76.62 86 MET A O 1
ATOM 665 N N . VAL A 1 87 ? -15.165 -2.896 9.367 1.00 76.62 87 VAL A N 1
ATOM 666 C CA . VAL A 1 87 ? -14.034 -3.288 10.227 1.00 76.62 87 VAL A CA 1
ATOM 667 C C . VAL A 1 87 ? -14.133 -4.764 10.607 1.00 76.62 87 VAL A C 1
ATOM 669 O O . VAL A 1 87 ? -13.152 -5.499 10.489 1.00 76.62 87 VAL A O 1
ATOM 672 N N . THR A 1 88 ? -15.329 -5.226 10.972 1.00 77.62 88 THR A N 1
ATOM 673 C CA . THR A 1 88 ? -15.582 -6.634 11.313 1.00 77.62 88 THR A CA 1
ATOM 674 C C . THR A 1 88 ? -15.313 -7.547 10.115 1.00 77.62 88 THR A C 1
ATOM 676 O O . THR A 1 88 ? -14.563 -8.518 10.221 1.00 77.62 88 THR A O 1
ATOM 679 N N . LYS A 1 89 ? -15.833 -7.195 8.933 1.00 78.69 89 LYS A N 1
ATOM 680 C CA . LYS A 1 89 ? -15.621 -7.965 7.699 1.00 78.69 89 LYS A CA 1
ATOM 681 C C . LYS A 1 89 ? -14.172 -7.925 7.225 1.00 78.69 89 LYS A C 1
ATOM 683 O O . LYS A 1 89 ? -13.668 -8.933 6.739 1.00 78.69 89 LYS A O 1
ATOM 688 N N . SER A 1 90 ? -13.480 -6.801 7.397 1.00 71.94 90 SER A N 1
ATOM 689 C CA . SER A 1 90 ? -12.055 -6.671 7.065 1.00 71.94 90 SER A CA 1
ATOM 690 C C . SER A 1 90 ? -11.177 -7.521 7.982 1.00 71.94 90 SER A C 1
ATOM 692 O O . SER A 1 90 ? -10.167 -8.060 7.535 1.00 71.94 90 SER A O 1
ATOM 694 N N . PHE A 1 91 ? -11.575 -7.692 9.246 1.00 75.69 91 PHE A N 1
ATOM 695 C CA . PHE A 1 91 ? -10.902 -8.586 10.180 1.00 75.69 91 PHE A CA 1
ATOM 696 C C . PHE A 1 91 ? -11.107 -10.065 9.818 1.00 75.69 91 PHE A C 1
ATOM 698 O O . PHE A 1 91 ? -10.128 -10.810 9.722 1.00 75.69 91 PHE A O 1
ATOM 705 N N . GLU A 1 92 ? -12.353 -10.476 9.552 1.00 79.06 92 GLU A N 1
ATOM 706 C CA . GLU A 1 92 ? -12.691 -11.839 9.105 1.00 79.06 92 GLU A CA 1
ATOM 707 C C . GLU A 1 92 ? -11.951 -12.202 7.805 1.00 79.06 92 GLU A C 1
ATOM 709 O O . GLU A 1 92 ? -11.372 -13.282 7.683 1.00 79.06 92 GLU A O 1
ATOM 714 N N . ASN A 1 93 ? -11.878 -11.255 6.865 1.00 82.88 93 ASN A N 1
ATOM 715 C CA . ASN A 1 93 ? -11.272 -11.428 5.545 1.00 82.88 93 ASN A CA 1
ATOM 716 C C . ASN A 1 93 ? -9.833 -10.897 5.441 1.00 82.88 93 ASN A C 1
ATOM 718 O O . ASN A 1 93 ? -9.332 -10.652 4.342 1.00 82.88 93 ASN A O 1
ATOM 722 N N . ARG A 1 94 ? -9.107 -10.775 6.557 1.00 77.81 94 ARG A N 1
ATOM 723 C CA . ARG A 1 94 ? -7.709 -10.302 6.541 1.00 77.81 94 ARG A CA 1
ATOM 724 C C . ARG A 1 94 ? -6.790 -11.154 5.658 1.00 77.81 94 ARG A C 1
ATOM 726 O O . ARG A 1 94 ? -5.895 -10.632 5.004 1.00 77.81 94 ARG A O 1
ATOM 733 N N . PHE A 1 95 ? -7.022 -12.467 5.624 1.00 80.00 95 PHE A N 1
ATOM 734 C CA . PHE A 1 95 ? -6.244 -13.419 4.828 1.00 80.00 95 PHE A CA 1
ATOM 735 C C . PHE A 1 95 ? -6.458 -13.234 3.319 1.00 80.00 95 PHE A C 1
ATOM 737 O O . PHE A 1 95 ? -5.469 -13.070 2.603 1.00 80.00 95 PHE A O 1
ATOM 744 N N . PRO A 1 96 ? -7.705 -13.207 2.806 1.00 83.50 96 PRO A N 1
ATOM 745 C CA . PRO A 1 96 ? -7.927 -12.916 1.396 1.00 83.50 96 PRO A CA 1
ATOM 746 C C . PRO A 1 96 ? -7.476 -11.501 1.015 1.00 83.50 96 PRO A C 1
ATOM 748 O O . PRO A 1 96 ? -6.880 -11.354 -0.043 1.00 83.50 96 PRO A O 1
ATOM 751 N N . ILE A 1 97 ? -7.648 -10.485 1.872 1.00 84.31 97 ILE A N 1
ATOM 752 C CA . ILE A 1 97 ? -7.148 -9.120 1.606 1.00 84.31 97 ILE A CA 1
ATOM 753 C C . ILE A 1 97 ? -5.622 -9.102 1.450 1.00 84.31 97 ILE A C 1
ATOM 755 O O . ILE A 1 97 ? -5.110 -8.472 0.525 1.00 84.31 97 ILE A O 1
ATOM 759 N N . LEU A 1 98 ? -4.892 -9.826 2.304 1.00 82.06 98 LEU A N 1
ATOM 760 C CA . LEU A 1 98 ? -3.443 -9.970 2.177 1.00 82.06 98 LEU A CA 1
ATOM 761 C C . LEU A 1 98 ? -3.037 -10.586 0.836 1.00 82.06 98 LEU A C 1
ATOM 763 O O . LEU A 1 98 ? -2.167 -10.052 0.151 1.00 82.06 98 LEU A O 1
ATOM 767 N N . ILE A 1 99 ? -3.655 -11.712 0.471 1.00 87.25 99 ILE A N 1
ATOM 768 C CA . ILE A 1 99 ? -3.329 -12.442 -0.760 1.00 87.25 99 ILE A CA 1
ATOM 769 C C . ILE A 1 99 ? -3.645 -11.571 -1.976 1.00 87.25 99 ILE A C 1
ATOM 771 O O . ILE A 1 99 ? -2.815 -11.438 -2.872 1.00 87.25 99 ILE A O 1
ATOM 775 N N . LEU A 1 100 ? -4.812 -10.929 -1.983 1.00 86.88 100 LEU A N 1
ATOM 776 C CA . LEU A 1 100 ? -5.244 -10.054 -3.068 1.00 86.88 100 LEU A CA 1
ATOM 777 C C . LEU A 1 100 ? -4.333 -8.825 -3.184 1.00 86.88 100 LEU A C 1
ATOM 779 O O . LEU A 1 100 ? -3.973 -8.437 -4.291 1.00 86.88 100 LEU A O 1
ATOM 783 N N . GLY A 1 101 ? -3.882 -8.267 -2.056 1.00 84.25 101 GLY A N 1
ATOM 784 C CA . GLY A 1 101 ? -2.903 -7.180 -2.007 1.00 84.25 101 GLY A CA 1
ATOM 785 C C . GLY A 1 101 ? -1.517 -7.579 -2.524 1.00 84.25 101 GLY A C 1
ATOM 786 O O . GLY A 1 101 ? -0.885 -6.807 -3.249 1.00 84.25 101 GLY A O 1
ATOM 787 N N . LEU A 1 102 ? -1.062 -8.798 -2.220 1.00 85.88 102 LEU A N 1
ATOM 788 C CA . LEU A 1 102 ? 0.187 -9.364 -2.741 1.00 85.88 102 LEU A CA 1
ATOM 789 C C . LEU A 1 102 ? 0.111 -9.582 -4.254 1.00 85.88 102 LEU A C 1
ATOM 791 O O . LEU A 1 102 ? 0.989 -9.129 -4.987 1.00 85.88 102 LEU A O 1
ATOM 795 N N . VAL A 1 103 ? -0.965 -10.214 -4.727 1.00 90.19 103 VAL A N 1
ATOM 796 C CA . VAL A 1 103 ? -1.204 -10.447 -6.157 1.00 90.19 103 VAL A CA 1
ATOM 797 C C . VAL A 1 103 ? -1.307 -9.121 -6.906 1.00 90.19 103 VAL A C 1
ATOM 799 O O . VAL A 1 103 ? -0.656 -8.958 -7.936 1.00 90.19 103 VAL A O 1
ATOM 802 N N . ALA A 1 104 ? -2.050 -8.149 -6.370 1.00 85.88 104 ALA A N 1
ATOM 803 C CA . ALA A 1 104 ? -2.166 -6.817 -6.955 1.00 85.88 104 ALA A CA 1
ATOM 804 C C . ALA A 1 104 ? -0.801 -6.127 -7.055 1.00 85.88 104 ALA A C 1
ATOM 806 O O . ALA A 1 104 ? -0.453 -5.628 -8.119 1.00 85.88 104 ALA A O 1
ATOM 807 N N . THR A 1 105 ? 0.012 -6.166 -5.994 1.00 85.69 105 THR A N 1
ATOM 808 C CA . THR A 1 105 ? 1.364 -5.584 -6.006 1.00 85.69 105 THR A CA 1
ATOM 809 C C . THR A 1 105 ? 2.247 -6.219 -7.085 1.00 85.69 105 THR A C 1
ATOM 811 O O . THR A 1 105 ? 2.915 -5.506 -7.836 1.00 85.69 105 THR A O 1
ATOM 814 N N . VAL A 1 106 ? 2.221 -7.549 -7.222 1.00 87.00 106 VAL A N 1
ATOM 815 C CA . VAL A 1 106 ? 2.973 -8.261 -8.271 1.00 87.00 106 VAL A CA 1
ATOM 816 C C . VAL A 1 106 ? 2.492 -7.853 -9.665 1.00 87.00 106 VAL A C 1
ATOM 818 O O . VAL A 1 106 ? 3.312 -7.581 -10.544 1.00 87.00 106 VAL A O 1
ATOM 821 N N . LEU A 1 107 ? 1.176 -7.753 -9.867 1.00 87.38 107 LEU A N 1
ATOM 822 C CA . LEU A 1 107 ? 0.586 -7.350 -11.142 1.00 87.38 107 LEU A CA 1
ATOM 823 C C . LEU A 1 107 ? 0.912 -5.888 -11.491 1.00 87.38 107 LEU A C 1
ATOM 825 O O . LEU A 1 107 ? 1.211 -5.590 -12.647 1.00 87.38 107 LEU A O 1
ATOM 829 N N . CYS A 1 108 ? 0.934 -4.989 -10.502 1.00 86.25 108 CYS A N 1
ATOM 830 C CA . CYS A 1 108 ? 1.332 -3.588 -10.663 1.00 86.25 108 CYS A CA 1
ATOM 831 C C . CYS A 1 108 ? 2.803 -3.457 -11.078 1.00 86.25 108 CYS A C 1
ATOM 833 O O . CYS A 1 108 ? 3.116 -2.723 -12.017 1.00 86.25 108 CYS A O 1
ATOM 835 N N . ILE A 1 109 ? 3.705 -4.213 -10.443 1.00 84.06 109 ILE A N 1
ATOM 836 C CA . ILE A 1 109 ? 5.127 -4.244 -10.817 1.00 84.06 109 ILE A CA 1
ATOM 837 C C . ILE A 1 109 ? 5.299 -4.828 -12.224 1.00 84.06 109 ILE A C 1
ATOM 839 O O . ILE A 1 109 ? 6.071 -4.299 -13.027 1.00 84.06 109 ILE A O 1
ATOM 843 N N . TYR A 1 110 ? 4.552 -5.880 -12.562 1.00 86.94 110 TYR A N 1
ATOM 844 C CA . TYR A 1 110 ? 4.578 -6.471 -13.897 1.00 86.94 110 TYR A CA 1
ATOM 845 C C . TYR A 1 110 ? 4.078 -5.497 -14.978 1.00 86.94 110 TYR A C 1
ATOM 847 O O . TYR A 1 110 ? 4.720 -5.349 -16.020 1.00 86.94 110 TYR A O 1
ATOM 855 N N . GLY A 1 111 ? 2.986 -4.773 -14.715 1.00 83.06 111 GLY A N 1
ATOM 856 C CA . GLY A 1 111 ? 2.476 -3.717 -15.592 1.00 83.06 111 GLY A CA 1
ATOM 857 C C . GLY A 1 111 ? 3.492 -2.591 -15.800 1.00 83.06 111 GLY A C 1
ATOM 858 O O . GLY A 1 111 ? 3.770 -2.216 -16.939 1.00 83.06 111 GLY A O 1
ATOM 859 N N . ALA A 1 112 ? 4.129 -2.123 -14.722 1.00 80.81 112 ALA A N 1
ATOM 860 C CA . ALA A 1 112 ? 5.191 -1.119 -14.792 1.00 80.81 112 ALA A CA 1
ATOM 861 C C . ALA A 1 112 ? 6.403 -1.605 -15.609 1.00 80.81 112 ALA A C 1
ATOM 863 O O . ALA A 1 112 ? 6.970 -0.848 -16.400 1.00 80.81 112 ALA A O 1
ATOM 864 N N . MET A 1 113 ? 6.788 -2.880 -15.473 1.00 78.06 113 MET A N 1
ATOM 865 C CA . MET A 1 113 ? 7.854 -3.468 -16.288 1.00 78.06 113 MET A CA 1
ATOM 866 C C . MET A 1 113 ? 7.493 -3.520 -17.775 1.00 78.06 113 MET A C 1
ATOM 868 O O . MET A 1 113 ? 8.362 -3.253 -18.602 1.00 78.06 113 MET A O 1
ATOM 872 N N . GLN A 1 114 ? 6.244 -3.832 -18.136 1.00 76.75 114 GLN A N 1
ATOM 873 C CA . GLN A 1 114 ? 5.815 -3.837 -19.539 1.00 76.75 114 GLN A CA 1
ATOM 874 C C . GLN A 1 114 ? 5.818 -2.432 -20.155 1.00 76.75 114 GLN A C 1
ATOM 876 O O . GLN A 1 114 ? 6.325 -2.261 -21.262 1.00 76.75 114 GLN A O 1
ATOM 881 N N . MET A 1 115 ? 5.370 -1.410 -19.419 1.00 71.88 115 MET A N 1
ATOM 882 C CA . MET A 1 115 ? 5.454 -0.011 -19.871 1.00 71.88 115 MET A CA 1
ATOM 883 C C . MET A 1 115 ? 6.905 0.450 -20.049 1.00 71.88 115 MET A C 1
ATOM 885 O O . MET A 1 115 ? 7.207 1.215 -20.959 1.00 71.88 115 MET A O 1
ATOM 889 N N . ARG A 1 116 ? 7.826 -0.062 -19.220 1.00 68.62 116 ARG A N 1
ATOM 890 C CA . ARG A 1 116 ? 9.264 0.195 -19.360 1.00 68.62 116 ARG A CA 1
ATOM 891 C C . ARG A 1 116 ? 9.904 -0.559 -20.532 1.00 68.62 116 ARG A C 1
ATOM 893 O O . ARG A 1 116 ? 10.919 -0.086 -21.029 1.00 68.62 116 ARG A O 1
ATOM 900 N N . LYS A 1 117 ? 9.362 -1.710 -20.949 1.00 63.50 117 LYS A N 1
ATOM 901 C CA . LYS A 1 117 ? 9.851 -2.496 -22.101 1.00 63.50 117 LYS A CA 1
ATOM 902 C C . LYS A 1 117 ? 9.441 -1.915 -23.456 1.00 63.50 117 LYS A C 1
ATOM 904 O O . LYS A 1 117 ? 10.108 -2.207 -24.435 1.00 63.50 117 LYS A O 1
ATOM 909 N N . LEU A 1 118 ? 8.400 -1.083 -23.504 1.00 59.66 118 LEU A N 1
ATOM 910 C CA . LEU A 1 118 ? 8.006 -0.289 -24.679 1.00 59.66 118 LEU A CA 1
ATOM 911 C C . LEU A 1 118 ? 8.876 0.981 -24.862 1.00 59.66 118 LEU A C 1
ATOM 913 O O . LEU A 1 118 ? 8.450 1.922 -25.529 1.00 59.66 118 LEU A O 1
ATOM 917 N N . LYS A 1 119 ? 10.058 1.022 -24.225 1.00 52.19 119 LYS A N 1
ATOM 918 C CA . LYS A 1 119 ? 11.089 2.051 -24.425 1.00 52.19 119 LYS A CA 1
ATOM 919 C C . LYS A 1 119 ? 11.852 1.845 -25.720 1.00 52.19 119 LYS A C 1
ATOM 921 O O . LYS A 1 119 ? 12.137 0.672 -26.037 1.00 52.19 119 LYS A O 1
#

Secondary structure (DSSP, 8-state):
----SS-TTSS-SSGGGS----HHHHHHHHHHHHHHHHHHHHHHHHHHHHHHHHHTHHHHHHHHHSTTS-HHHHHHSPPHHHHHHHHHHHHHTHHHHHHHHHHHHHHHHHHHHHHHHT-

Foldseek 3Di:
DDDPDPPPPPPPPVVVPPPPPPVVLVVVLVVLVVVLVVLLVCLVCCLVCLVVCLVCLVVVLVVLPDPPQPVVNVVVDDDSVVSNVVSVVCSVCSPVSSVVSVVVSVVSNVVSVVSVVVD

Sequence (119 aa):
MTNDHHQQDALNASDFNKPALPTGLNVLTILTFIGSGIQLLGVLFGFLNARKSYEEKDKALAQMNSAEVPGFFKSMMPNPENFEAMVTKSFENRFPILILGLVATVLCIYGAMQMRKLK

pLDDT: mean 71.75, std 13.5, range [35.72, 90.19]